Protein AF-A0A445EE09-F1 (afdb_monomer_lite)

Structure (mmCIF, N/CA/C/O backbone):
data_AF-A0A445EE09-F1
#
_entry.id   AF-A0A445EE09-F1
#
loop_
_atom_site.group_PDB
_atom_site.id
_atom_site.type_symbol
_atom_site.label_atom_id
_atom_site.label_alt_id
_atom_site.label_comp_id
_atom_site.label_asym_id
_atom_site.label_entity_id
_atom_site.label_seq_id
_atom_site.pdbx_PDB_ins_code
_atom_site.Cartn_x
_atom_site.Cartn_y
_atom_site.Cartn_z
_atom_site.occupancy
_atom_site.B_iso_or_equiv
_atom_site.auth_seq_id
_atom_site.auth_comp_id
_atom_site.auth_asym_id
_atom_site.auth_atom_id
_atom_site.pdbx_PDB_model_num
ATOM 1 N N . MET A 1 1 ? 5.698 -5.799 -38.801 1.00 58.47 1 MET A N 1
ATOM 2 C CA . MET A 1 1 ? 4.843 -6.998 -38.931 1.00 58.47 1 MET A CA 1
ATOM 3 C C . MET A 1 1 ? 4.699 -7.743 -37.602 1.00 58.47 1 MET A C 1
ATOM 5 O O . MET A 1 1 ? 3.601 -7.766 -37.077 1.00 58.47 1 MET A O 1
ATOM 9 N N . PHE A 1 2 ? 5.782 -8.229 -36.980 1.00 60.81 2 PHE A N 1
ATOM 10 C CA . PHE A 1 2 ? 5.730 -9.011 -35.724 1.00 60.81 2 PHE A CA 1
ATOM 11 C C . PHE A 1 2 ? 5.158 -8.291 -34.486 1.00 60.81 2 PHE A C 1
ATOM 13 O O . PHE A 1 2 ? 4.501 -8.910 -33.657 1.00 60.81 2 PHE A O 1
ATOM 20 N N . HIS A 1 3 ? 5.379 -6.978 -34.363 1.00 64.56 3 HIS A N 1
ATOM 21 C CA . HIS A 1 3 ? 4.953 -6.177 -33.204 1.00 64.56 3 HIS A CA 1
ATOM 22 C C . HIS A 1 3 ? 3.436 -5.955 -33.106 1.00 64.56 3 HIS A C 1
ATOM 24 O O . HIS A 1 3 ? 2.976 -5.505 -32.068 1.00 64.56 3 HIS A O 1
ATOM 30 N N . LYS A 1 4 ? 2.674 -6.225 -34.177 1.00 73.00 4 LYS A N 1
ATOM 31 C CA . L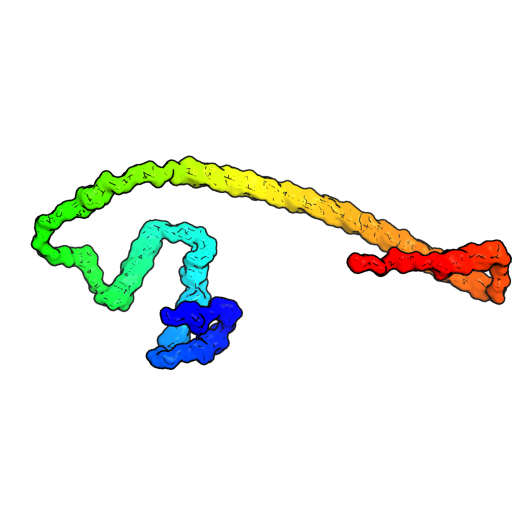YS A 1 4 ? 1.205 -6.118 -34.171 1.00 73.00 4 LYS A CA 1
ATOM 32 C C . LYS A 1 4 ? 0.524 -7.393 -33.663 1.00 73.00 4 LYS A C 1
ATOM 34 O O . LYS A 1 4 ? -0.648 -7.360 -33.324 1.00 73.00 4 LYS A O 1
ATOM 39 N N . ILE A 1 5 ? 1.250 -8.512 -33.672 1.00 73.94 5 ILE A N 1
ATOM 40 C CA . ILE A 1 5 ? 0.726 -9.855 -33.383 1.00 73.94 5 ILE A CA 1
ATOM 41 C C . ILE A 1 5 ? 1.210 -10.339 -32.010 1.00 73.94 5 ILE A C 1
ATOM 43 O O . ILE A 1 5 ? 0.493 -11.045 -31.303 1.00 73.94 5 ILE A O 1
ATOM 47 N N . TYR A 1 6 ? 2.421 -9.929 -31.627 1.00 76.81 6 TYR A N 1
ATOM 48 C CA . TYR A 1 6 ? 2.977 -10.149 -30.300 1.00 76.81 6 TYR A CA 1
ATOM 49 C C . TYR A 1 6 ? 2.404 -9.159 -29.288 1.00 76.81 6 TYR A C 1
ATOM 51 O O . TYR A 1 6 ? 2.493 -7.948 -29.496 1.00 76.81 6 TYR A O 1
ATOM 59 N N . ASP A 1 7 ? 1.925 -9.677 -28.162 1.00 76.06 7 ASP A N 1
ATOM 60 C CA . ASP A 1 7 ? 1.472 -8.876 -27.032 1.00 76.06 7 ASP A CA 1
ATOM 61 C C . ASP A 1 7 ? 2.277 -9.233 -25.778 1.00 76.06 7 ASP A C 1
ATOM 63 O O . ASP A 1 7 ? 2.377 -10.398 -25.394 1.00 76.06 7 ASP A O 1
ATOM 67 N N . LYS A 1 8 ? 2.873 -8.223 -25.143 1.00 72.69 8 LYS A N 1
ATOM 68 C CA . LYS A 1 8 ? 3.752 -8.395 -23.976 1.00 72.69 8 LYS A CA 1
ATOM 69 C C . LYS A 1 8 ? 2.994 -8.859 -22.728 1.00 72.69 8 LYS A C 1
ATOM 71 O O . LYS A 1 8 ? 3.623 -9.380 -21.817 1.00 72.69 8 LYS A O 1
ATOM 76 N N . GLU A 1 9 ? 1.684 -8.624 -22.675 1.00 73.69 9 GLU A N 1
ATOM 77 C CA . GLU A 1 9 ? 0.844 -8.929 -21.509 1.00 73.69 9 GLU A CA 1
ATOM 78 C C . GLU A 1 9 ? 0.266 -10.349 -21.582 1.00 73.69 9 GLU A C 1
ATOM 80 O O . GLU A 1 9 ? -0.292 -10.859 -20.611 1.00 73.69 9 GLU A O 1
ATOM 85 N N . LEU A 1 10 ? 0.437 -11.025 -22.725 1.00 76.62 10 LEU A N 1
ATOM 86 C CA . LEU A 1 10 ? 0.046 -12.416 -22.899 1.00 76.62 10 LEU A CA 1
ATOM 87 C C . LEU A 1 10 ? 1.178 -13.391 -22.565 1.00 76.62 10 LEU A C 1
ATOM 89 O O . LEU A 1 10 ? 2.357 -13.162 -22.833 1.00 76.62 10 LEU A O 1
ATOM 93 N N . THR A 1 11 ? 0.782 -14.542 -22.020 1.00 80.38 11 THR A N 1
ATOM 94 C CA . THR A 1 11 ? 1.696 -15.635 -21.686 1.00 80.38 11 THR A CA 1
ATOM 95 C C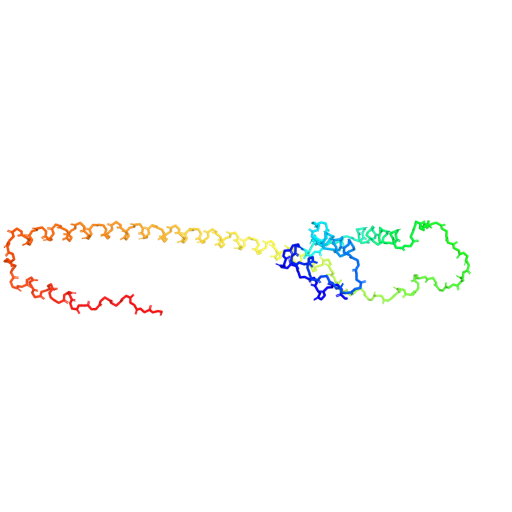 . THR A 1 11 ? 2.366 -16.213 -22.935 1.00 80.38 11 THR A C 1
ATOM 97 O O . THR A 1 11 ? 1.820 -16.158 -24.043 1.00 80.38 11 THR A O 1
ATOM 100 N N . PHE A 1 12 ? 3.552 -16.803 -22.748 1.00 79.69 12 PHE A N 1
ATOM 101 C CA . PHE A 1 12 ? 4.364 -17.412 -23.808 1.00 79.69 12 PHE A CA 1
ATOM 102 C C . PHE A 1 12 ? 3.541 -18.315 -24.741 1.00 79.69 12 PHE A C 1
ATOM 104 O O . PHE A 1 12 ? 3.576 -18.156 -25.960 1.00 79.69 12 PHE A O 1
ATOM 111 N N . GLU A 1 13 ? 2.726 -19.202 -24.168 1.00 80.12 13 GLU A N 1
ATOM 112 C CA . GLU A 1 13 ? 1.882 -20.137 -24.917 1.00 80.12 13 GLU A CA 1
ATOM 113 C C . GLU A 1 13 ? 0.783 -19.450 -25.728 1.00 80.12 13 GLU A C 1
ATOM 115 O O . GLU A 1 13 ? 0.514 -19.833 -26.869 1.00 80.12 13 GLU A O 1
ATOM 120 N N . LYS A 1 14 ? 0.144 -18.414 -25.168 1.00 82.62 14 LYS A N 1
ATOM 121 C CA . LYS A 1 14 ? -0.897 -17.668 -25.882 1.00 82.62 14 LYS A CA 1
ATOM 122 C C . LYS A 1 14 ? -0.304 -16.890 -27.057 1.00 82.62 14 LYS A C 1
ATOM 124 O O . LYS A 1 14 ? -0.916 -16.848 -28.122 1.00 82.62 14 LYS A O 1
ATOM 129 N N . ASN A 1 15 ? 0.899 -16.338 -26.902 1.00 84.00 15 ASN A N 1
ATOM 130 C CA . ASN A 1 15 ? 1.629 -15.707 -28.002 1.00 84.00 15 ASN A CA 1
ATOM 131 C C . ASN A 1 15 ? 2.080 -16.726 -29.056 1.00 84.00 15 ASN A C 1
ATOM 133 O O . ASN A 1 15 ? 1.998 -16.450 -30.253 1.00 84.00 15 ASN A O 1
ATOM 137 N N . LEU A 1 16 ? 2.482 -17.931 -28.644 1.00 83.12 16 LEU A N 1
ATOM 138 C CA . LEU A 1 16 ? 2.890 -18.990 -29.567 1.00 83.12 16 LEU A CA 1
ATOM 139 C C . LEU A 1 16 ? 1.739 -19.417 -30.495 1.00 83.12 16 LEU A C 1
ATOM 141 O O . LEU A 1 16 ? 1.966 -19.636 -31.682 1.00 83.12 16 LEU A O 1
ATOM 145 N N . LYS A 1 17 ? 0.498 -19.446 -29.984 1.00 83.62 17 LYS A N 1
ATOM 146 C CA . LYS A 1 17 ? -0.718 -19.754 -30.762 1.00 83.62 17 LYS A CA 1
ATOM 147 C C . LYS A 1 17 ? -1.094 -18.673 -31.780 1.00 83.62 17 LYS A C 1
ATOM 149 O O . LYS A 1 17 ? -1.705 -18.986 -32.794 1.00 83.62 17 LYS A O 1
ATOM 154 N N . ARG A 1 18 ? -0.697 -17.415 -31.562 1.00 82.31 18 ARG A N 1
ATOM 155 C CA . ARG A 1 18 ? -0.952 -16.278 -32.474 1.00 82.31 18 ARG A CA 1
ATOM 156 C C . ARG A 1 18 ? 0.039 -16.209 -33.639 1.00 82.31 18 ARG A C 1
ATOM 158 O O . ARG A 1 18 ? 0.305 -15.143 -34.178 1.00 82.31 18 ARG A O 1
ATOM 165 N N . LYS A 1 19 ? 0.628 -17.339 -34.012 1.00 84.06 19 LYS A N 1
ATOM 166 C CA . LYS A 1 19 ? 1.645 -17.423 -35.053 1.00 84.06 19 LYS A CA 1
ATOM 167 C C . LYS A 1 19 ? 1.103 -16.882 -36.393 1.00 84.06 19 LYS A C 1
ATOM 169 O O . LYS A 1 19 ? 0.107 -17.407 -36.886 1.00 84.06 19 LYS A O 1
ATOM 174 N N . PRO A 1 20 ? 1.754 -15.885 -37.020 1.00 82.06 20 PRO A N 1
ATOM 175 C CA . PRO A 1 20 ? 1.365 -15.424 -38.352 1.00 82.06 20 PRO A CA 1
ATOM 176 C C . PRO A 1 20 ? 1.563 -16.502 -39.424 1.00 82.06 20 PRO A C 1
ATOM 178 O O . PRO A 1 20 ? 2.545 -17.252 -39.400 1.00 82.06 20 PRO A O 1
ATOM 181 N N . ALA A 1 21 ? 0.658 -16.527 -40.405 1.00 77.12 21 ALA A N 1
ATOM 182 C CA . ALA A 1 21 ? 0.793 -17.353 -41.600 1.00 77.12 21 ALA A CA 1
ATOM 183 C C . ALA A 1 21 ? 2.056 -16.952 -42.388 1.00 77.12 21 ALA A C 1
ATOM 185 O O . ALA A 1 21 ? 2.324 -15.767 -42.578 1.00 77.12 21 ALA A O 1
ATOM 186 N N . GLY A 1 22 ? 2.849 -17.941 -42.812 1.00 78.19 22 GLY A N 1
ATOM 187 C CA . GLY A 1 22 ? 4.095 -17.733 -43.566 1.00 78.19 22 GLY A CA 1
ATOM 188 C C . GLY A 1 22 ? 5.381 -17.700 -42.733 1.00 78.19 22 GLY A C 1
ATOM 189 O O . GLY A 1 22 ? 6.464 -17.585 -43.296 1.00 78.19 22 GLY A O 1
ATOM 190 N N . ILE A 1 23 ? 5.295 -17.831 -41.406 1.00 78.62 23 ILE A N 1
ATOM 191 C CA . ILE A 1 23 ? 6.476 -17.916 -40.531 1.00 78.62 23 ILE A CA 1
ATOM 192 C C . ILE A 1 23 ? 6.626 -19.348 -40.044 1.00 78.62 23 ILE A C 1
ATOM 194 O O . ILE A 1 23 ? 5.639 -20.033 -39.793 1.00 78.62 23 ILE A O 1
ATOM 198 N N . ASP A 1 24 ? 7.853 -19.832 -39.913 1.00 82.75 24 ASP A N 1
ATOM 199 C CA . ASP A 1 24 ? 8.100 -21.144 -39.325 1.00 82.75 24 ASP A CA 1
ATOM 200 C C . ASP A 1 24 ? 7.867 -21.130 -37.796 1.00 82.75 24 ASP A C 1
ATOM 202 O O . ASP A 1 24 ? 8.056 -20.116 -37.120 1.00 82.75 24 ASP A O 1
ATOM 206 N N . ALA A 1 25 ? 7.424 -22.260 -37.237 1.00 80.94 25 ALA A N 1
ATOM 207 C CA . ALA A 1 25 ? 7.110 -22.368 -35.813 1.00 80.94 25 ALA A CA 1
ATOM 208 C C . ALA A 1 25 ? 8.348 -22.143 -34.928 1.00 80.94 25 ALA A C 1
ATOM 210 O O . ALA A 1 25 ? 8.248 -21.462 -33.905 1.00 80.94 25 ALA A O 1
ATOM 211 N N . ASN A 1 26 ? 9.522 -22.628 -35.346 1.00 82.75 26 ASN A N 1
ATOM 212 C CA . ASN A 1 26 ? 10.757 -22.448 -34.583 1.00 82.75 26 ASN A CA 1
ATOM 213 C C . ASN A 1 26 ? 11.241 -20.994 -34.632 1.00 82.75 26 ASN A C 1
ATOM 215 O O . ASN A 1 26 ? 11.721 -20.467 -33.629 1.00 82.75 26 ASN A O 1
ATOM 219 N N . HIS A 1 27 ? 11.060 -20.313 -35.767 1.00 81.06 27 HIS A N 1
ATOM 220 C CA . HIS A 1 27 ? 11.355 -18.882 -35.890 1.00 81.06 27 HIS A CA 1
ATOM 221 C C . HIS A 1 27 ? 10.449 -18.016 -35.007 1.00 81.06 27 HIS A C 1
ATOM 223 O O . HIS A 1 27 ? 10.933 -17.090 -34.353 1.00 81.06 27 HIS A O 1
ATOM 229 N N . TRP A 1 28 ? 9.153 -18.332 -34.937 1.00 85.69 28 TRP A N 1
ATOM 230 C CA . TRP A 1 28 ? 8.217 -17.630 -34.056 1.00 85.69 28 TRP A CA 1
ATOM 231 C C . TRP A 1 28 ? 8.534 -17.866 -32.575 1.00 85.69 28 TRP A C 1
ATOM 233 O O . TRP A 1 28 ? 8.577 -16.916 -31.793 1.00 85.69 28 TRP A O 1
ATOM 243 N N . LYS A 1 29 ? 8.863 -19.111 -32.210 1.00 85.62 29 LYS A N 1
ATOM 244 C CA . LYS A 1 29 ? 9.296 -19.475 -30.857 1.00 85.62 29 LYS A CA 1
ATOM 245 C C . LYS A 1 29 ? 10.550 -18.700 -30.436 1.00 85.62 29 LYS A C 1
ATOM 247 O O . LYS A 1 29 ? 10.530 -18.045 -29.399 1.00 85.62 29 LYS A O 1
ATOM 252 N N . ARG A 1 30 ? 11.589 -18.667 -31.284 1.00 83.19 30 ARG A N 1
ATOM 253 C CA . ARG A 1 30 ? 12.822 -17.888 -31.045 1.00 83.19 30 ARG A CA 1
ATOM 254 C C . ARG A 1 30 ? 12.557 -16.391 -30.894 1.00 83.19 30 ARG A C 1
ATOM 256 O O . ARG A 1 30 ? 13.207 -15.740 -30.081 1.00 83.19 30 ARG A O 1
ATOM 263 N N . PHE A 1 31 ? 11.619 -15.838 -31.664 1.00 82.44 31 PHE A N 1
ATOM 264 C CA . PHE A 1 31 ? 11.240 -14.429 -31.555 1.00 82.44 31 PHE A CA 1
ATOM 265 C C . PHE A 1 31 ? 10.583 -14.115 -30.204 1.00 82.44 31 PHE A C 1
ATOM 267 O O . PHE A 1 31 ? 10.933 -13.114 -29.577 1.00 82.44 31 PHE A O 1
ATOM 274 N N . ILE A 1 32 ? 9.660 -14.966 -29.748 1.00 82.62 32 ILE A N 1
ATOM 275 C CA . ILE A 1 32 ? 9.006 -14.813 -28.445 1.00 82.62 32 ILE A CA 1
ATOM 276 C C . ILE A 1 32 ? 10.035 -14.989 -27.318 1.00 82.62 32 ILE A C 1
ATOM 278 O O . ILE A 1 32 ? 10.124 -14.130 -26.448 1.00 82.62 32 ILE A O 1
ATOM 282 N N . GLU A 1 33 ? 10.868 -16.033 -27.365 1.00 83.50 33 GLU A N 1
ATOM 283 C CA . GLU A 1 33 ? 11.944 -16.255 -26.387 1.00 83.50 33 GLU A CA 1
ATOM 284 C C . GLU A 1 33 ? 12.893 -15.054 -26.306 1.00 83.50 33 GLU A C 1
ATOM 286 O O . GLU A 1 33 ? 13.180 -14.572 -25.217 1.00 83.50 33 GLU A O 1
ATOM 291 N N . TYR A 1 34 ? 13.325 -14.508 -27.447 1.00 78.38 34 TYR A N 1
ATOM 292 C CA . TYR A 1 34 ? 14.169 -13.311 -27.500 1.00 78.38 34 TYR A CA 1
ATOM 293 C C . TYR A 1 34 ? 13.510 -12.083 -26.851 1.00 78.38 34 TYR A C 1
ATOM 295 O O . TYR A 1 34 ? 14.191 -11.278 -26.228 1.00 78.38 34 TYR A O 1
ATOM 303 N N . ARG A 1 35 ? 12.185 -11.930 -26.963 1.00 72.62 35 ARG A N 1
ATOM 304 C CA . ARG A 1 35 ? 11.441 -10.819 -26.345 1.00 72.62 35 ARG A CA 1
ATOM 305 C C . ARG A 1 35 ? 11.201 -10.994 -24.847 1.00 72.62 35 ARG A C 1
ATOM 307 O O . ARG A 1 35 ? 11.013 -9.987 -24.167 1.00 72.62 35 ARG A O 1
ATOM 314 N N . LEU A 1 36 ? 11.186 -12.234 -24.361 1.00 73.38 36 LEU A N 1
ATOM 315 C CA . LEU A 1 36 ? 11.048 -12.550 -22.940 1.00 73.38 36 LEU A CA 1
ATOM 316 C C . LEU A 1 36 ? 12.386 -12.560 -22.185 1.00 73.38 36 LEU A C 1
ATOM 318 O O . LEU A 1 36 ? 12.357 -12.492 -20.962 1.00 73.38 36 LEU A O 1
ATOM 322 N N . LYS A 1 37 ? 13.538 -12.615 -22.869 1.00 70.81 37 LYS A N 1
ATOM 323 C CA . LYS A 1 37 ? 14.851 -12.520 -22.211 1.00 70.81 37 LYS A CA 1
ATOM 324 C C . LYS A 1 37 ? 15.047 -11.160 -21.526 1.00 70.81 37 LYS A C 1
ATOM 326 O O . LYS A 1 37 ? 14.754 -10.106 -22.096 1.00 70.81 37 LYS A O 1
ATOM 331 N N . GLU A 1 38 ? 15.576 -11.204 -20.305 1.00 52.47 38 GLU A N 1
ATOM 332 C CA . GLU A 1 38 ? 15.791 -10.038 -19.434 1.00 52.47 38 GLU A CA 1
ATOM 333 C C . GLU A 1 38 ? 16.737 -8.992 -20.056 1.00 52.47 38 GLU A C 1
ATOM 335 O O . GLU A 1 38 ? 16.483 -7.793 -19.943 1.00 52.47 38 GLU A O 1
ATOM 340 N N . ASP A 1 39 ? 17.739 -9.429 -20.829 1.00 49.41 39 ASP A N 1
ATOM 341 C CA . ASP A 1 39 ? 18.711 -8.579 -21.546 1.00 49.41 39 ASP A CA 1
ATOM 342 C C . ASP A 1 39 ? 18.073 -7.599 -22.554 1.00 49.41 39 ASP A C 1
ATOM 344 O O . ASP A 1 39 ? 18.616 -6.540 -22.875 1.00 49.41 39 ASP A O 1
ATOM 348 N N . THR A 1 40 ? 16.891 -7.945 -23.058 1.00 51.16 40 THR A N 1
ATOM 349 C CA . THR A 1 40 ? 16.136 -7.168 -24.041 1.00 51.16 40 THR A CA 1
ATOM 350 C C . THR A 1 40 ? 15.034 -6.351 -23.351 1.00 51.16 40 THR A C 1
ATOM 352 O O . THR A 1 40 ? 14.634 -5.299 -23.861 1.00 51.16 40 THR A O 1
ATOM 355 N N . GLN A 1 41 ? 14.569 -6.780 -22.169 1.00 50.69 41 GLN A N 1
ATOM 356 C CA . GLN A 1 41 ? 13.674 -5.995 -21.309 1.00 50.69 41 GLN A CA 1
ATOM 357 C C . GLN A 1 41 ? 14.396 -4.821 -20.629 1.00 50.69 41 GLN A C 1
ATOM 359 O O . GLN A 1 41 ? 13.782 -3.767 -20.444 1.00 50.69 41 GLN A O 1
ATOM 364 N N . GLU A 1 42 ? 15.704 -4.936 -20.372 1.00 47.69 42 GLU A N 1
ATOM 365 C CA . GLU A 1 42 ? 16.550 -3.844 -19.861 1.00 47.69 42 GLU A CA 1
ATOM 366 C C . GLU A 1 42 ? 16.578 -2.613 -20.790 1.00 47.69 42 GLU A C 1
ATOM 368 O O . GLU A 1 42 ? 16.719 -1.481 -20.327 1.00 47.69 42 GLU A O 1
ATOM 373 N N . GLN A 1 43 ? 16.330 -2.792 -22.096 1.00 51.31 43 GLN A N 1
ATOM 374 C CA . GLN A 1 43 ? 16.209 -1.678 -23.050 1.00 51.31 43 GLN A CA 1
ATOM 375 C C . GLN A 1 43 ? 14.933 -0.841 -22.860 1.00 51.31 43 GLN A C 1
ATOM 377 O O . GLN A 1 43 ? 14.809 0.228 -23.456 1.00 51.31 43 GLN A O 1
ATOM 382 N N . ARG A 1 44 ? 13.957 -1.314 -22.072 1.00 50.06 44 ARG A N 1
ATOM 383 C CA . ARG A 1 44 ? 12.658 -0.644 -21.881 1.00 50.06 44 ARG A CA 1
ATOM 384 C C . ARG A 1 44 ? 12.480 0.005 -20.511 1.00 50.06 44 ARG A C 1
ATOM 386 O O . ARG A 1 44 ? 11.549 0.789 -20.369 1.00 50.06 44 ARG A O 1
ATOM 393 N N . GLN A 1 45 ? 13.361 -0.256 -19.543 1.00 43.75 45 GLN A N 1
ATOM 394 C CA . GLN A 1 45 ? 13.310 0.374 -18.213 1.00 43.75 45 GLN A CA 1
ATOM 395 C C . GLN A 1 45 ? 14.214 1.614 -18.074 1.00 43.75 45 GLN A C 1
ATOM 397 O O . GLN A 1 45 ? 14.527 2.043 -16.970 1.00 43.75 45 GLN A O 1
ATOM 402 N N . GLY A 1 46 ? 14.611 2.238 -19.189 1.00 48.91 46 GLY A N 1
ATOM 403 C CA . GLY A 1 46 ? 15.249 3.558 -19.153 1.00 48.91 46 GLY A CA 1
ATOM 404 C C . GLY A 1 46 ? 16.708 3.569 -18.690 1.00 48.91 46 GLY A C 1
ATOM 405 O O . GLY A 1 46 ? 17.203 4.624 -18.301 1.00 48.91 46 GLY A O 1
ATOM 406 N N . ARG A 1 47 ? 17.434 2.443 -18.764 1.00 60.22 47 ARG A N 1
ATOM 407 C CA . ARG A 1 47 ? 18.896 2.468 -18.612 1.00 60.22 47 ARG A CA 1
ATOM 408 C C . ARG A 1 47 ? 19.493 3.224 -19.809 1.00 60.22 47 ARG A C 1
ATOM 410 O O . ARG A 1 47 ? 19.262 2.804 -20.946 1.00 60.22 47 ARG A O 1
ATOM 417 N N . PRO A 1 48 ? 20.251 4.320 -19.609 1.00 51.28 48 PRO A N 1
ATOM 418 C CA . PRO A 1 48 ? 20.919 4.998 -20.709 1.00 51.28 48 PRO A CA 1
ATOM 419 C C . PRO A 1 48 ? 21.936 4.034 -21.317 1.00 51.28 48 PRO A C 1
ATOM 421 O O . PRO A 1 48 ? 22.938 3.703 -20.684 1.00 51.28 48 PRO A O 1
ATOM 424 N N . ILE A 1 49 ? 21.660 3.546 -22.525 1.00 57.06 49 ILE A N 1
ATOM 425 C CA . ILE A 1 49 ? 22.588 2.675 -23.243 1.00 57.06 49 ILE A CA 1
ATOM 426 C C . ILE A 1 49 ? 23.774 3.547 -23.653 1.00 57.06 49 ILE A C 1
ATOM 428 O O . ILE A 1 49 ? 23.631 4.500 -24.424 1.00 57.06 49 ILE A O 1
ATOM 432 N N . GLY A 1 50 ? 24.951 3.249 -23.106 1.00 58.53 50 GLY A N 1
ATOM 433 C CA . GLY A 1 50 ? 26.160 4.006 -23.408 1.00 58.53 50 GLY A CA 1
ATOM 434 C C . GLY A 1 50 ? 26.537 3.865 -24.886 1.00 58.53 50 GLY A C 1
ATOM 435 O O . GLY A 1 50 ? 26.294 2.829 -25.505 1.00 58.53 50 GLY A O 1
ATOM 436 N N . ARG A 1 51 ? 27.193 4.877 -25.472 1.00 58.72 51 ARG A N 1
ATOM 437 C CA . ARG A 1 51 ? 27.621 4.838 -26.890 1.00 58.72 51 ARG A CA 1
ATOM 438 C C . ARG A 1 51 ? 28.413 3.568 -27.251 1.00 58.72 51 ARG A C 1
ATOM 440 O O . ARG A 1 51 ? 28.262 3.054 -28.357 1.00 58.72 51 ARG A O 1
ATOM 447 N N . GLY A 1 52 ? 29.203 3.037 -26.314 1.00 66.12 52 GLY A N 1
ATOM 448 C CA . GLY A 1 52 ? 29.951 1.786 -26.486 1.00 66.12 52 GLY A CA 1
ATOM 449 C C . GLY A 1 52 ? 29.070 0.533 -26.571 1.00 66.12 52 GLY A C 1
ATOM 450 O O . GLY A 1 52 ? 29.347 -0.355 -27.373 1.00 66.12 52 GLY A O 1
ATOM 451 N N . GLU A 1 53 ? 27.968 0.479 -25.822 1.00 64.06 53 GLU A N 1
ATOM 452 C CA . GLU A 1 53 ? 27.010 -0.633 -25.870 1.00 64.06 53 GLU A CA 1
ATOM 453 C C . GLU A 1 53 ? 26.192 -0.602 -27.166 1.00 64.06 53 GLU A C 1
ATOM 455 O O . GLU A 1 53 ? 25.989 -1.642 -27.791 1.00 64.06 53 GLU A O 1
ATOM 460 N N . ILE A 1 54 ? 25.801 0.591 -27.634 1.00 62.75 54 ILE A N 1
ATOM 461 C CA . ILE A 1 54 ? 25.156 0.770 -28.947 1.00 62.75 54 ILE A CA 1
ATOM 462 C C . ILE A 1 54 ? 26.082 0.269 -30.061 1.00 62.75 54 ILE A C 1
ATOM 464 O O . ILE A 1 5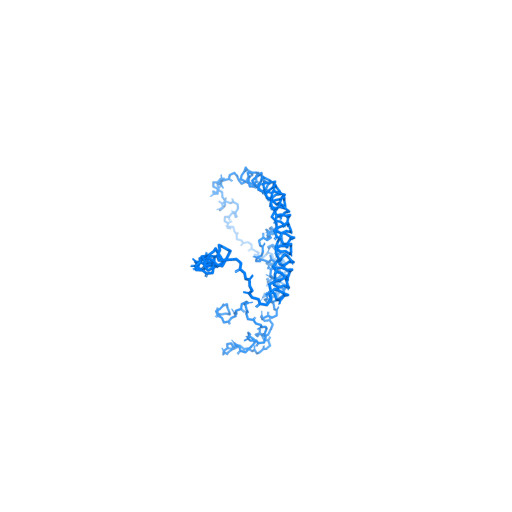4 ? 25.651 -0.468 -30.953 1.00 62.75 54 ILE A O 1
ATOM 468 N N . TRP A 1 55 ? 27.365 0.631 -29.995 1.00 66.62 55 TRP A N 1
ATOM 469 C CA . TRP A 1 55 ? 28.366 0.177 -30.955 1.00 66.62 55 TRP A CA 1
ATOM 470 C C . TRP A 1 55 ? 28.542 -1.346 -30.910 1.00 66.62 55 TRP A C 1
ATOM 472 O O . TRP A 1 55 ? 28.463 -1.999 -31.950 1.00 66.62 55 TRP A O 1
ATOM 482 N N . ALA A 1 56 ? 28.668 -1.936 -29.719 1.00 67.50 56 ALA A N 1
ATOM 483 C CA . ALA A 1 56 ? 28.797 -3.380 -29.546 1.00 67.50 56 ALA A CA 1
ATOM 484 C C . ALA A 1 56 ? 27.562 -4.147 -30.048 1.00 67.50 56 ALA A C 1
ATOM 486 O O . ALA A 1 56 ? 27.703 -5.166 -30.723 1.00 67.50 56 ALA A O 1
ATOM 487 N N . MET A 1 57 ? 26.350 -3.650 -29.781 1.00 69.44 57 MET A N 1
ATOM 488 C CA . MET A 1 57 ? 25.114 -4.243 -30.298 1.00 69.44 57 MET A CA 1
ATOM 489 C C . MET A 1 57 ? 25.020 -4.140 -31.821 1.00 69.44 57 MET A C 1
ATOM 491 O O . MET A 1 57 ? 24.609 -5.098 -32.475 1.00 69.44 57 MET A O 1
ATOM 495 N N . SER A 1 58 ? 25.438 -3.011 -32.398 1.00 64.19 58 SER A N 1
ATOM 496 C CA . SER A 1 58 ? 25.480 -2.812 -33.848 1.00 64.19 58 SER A CA 1
ATOM 497 C C . SER A 1 58 ? 26.476 -3.762 -34.519 1.00 64.19 58 SER A C 1
ATOM 499 O O . SER A 1 58 ? 26.131 -4.412 -35.505 1.00 64.19 58 SER A O 1
ATOM 501 N N . GLN A 1 59 ? 27.668 -3.935 -33.940 1.00 57.12 59 GLN A N 1
ATOM 502 C CA . GLN A 1 59 ? 28.666 -4.899 -34.413 1.00 57.12 59 GLN A CA 1
ATOM 503 C C . GLN A 1 59 ? 28.161 -6.340 -34.301 1.00 57.12 59 GLN A C 1
ATOM 505 O O . GLN A 1 59 ? 28.258 -7.108 -35.255 1.00 57.12 59 GLN A O 1
ATOM 510 N N . ARG A 1 60 ? 27.539 -6.697 -33.171 1.00 62.38 60 ARG A N 1
ATOM 511 C CA . ARG A 1 60 ? 26.971 -8.034 -32.947 1.00 62.38 60 ARG A CA 1
ATOM 512 C C . ARG A 1 60 ? 25.846 -8.334 -33.943 1.00 62.38 60 ARG A C 1
ATOM 514 O O . ARG A 1 60 ? 25.803 -9.420 -34.511 1.00 62.38 60 ARG A O 1
ATOM 521 N N . LYS A 1 61 ? 24.976 -7.356 -34.219 1.00 67.12 61 LYS A N 1
ATOM 522 C CA . LYS A 1 61 ? 23.889 -7.469 -35.204 1.00 67.12 61 LYS A CA 1
ATOM 523 C C . LYS A 1 61 ? 24.415 -7.545 -36.639 1.00 67.12 61 LYS A C 1
ATOM 525 O O . LYS A 1 61 ? 23.917 -8.357 -37.410 1.00 67.12 61 LYS A O 1
ATOM 530 N N . ARG A 1 62 ? 25.442 -6.756 -36.981 1.00 56.09 62 ARG A N 1
ATOM 531 C CA . ARG A 1 62 ? 26.129 -6.788 -38.283 1.00 56.09 62 ARG A CA 1
ATOM 532 C C . ARG A 1 62 ? 26.802 -8.141 -38.531 1.00 56.09 62 ARG A C 1
ATOM 534 O O . ARG A 1 62 ? 26.618 -8.704 -39.601 1.00 56.09 62 ARG A O 1
ATOM 541 N N . MET A 1 63 ? 27.479 -8.695 -37.524 1.00 55.31 63 MET A N 1
ATOM 542 C CA . MET A 1 63 ? 28.130 -10.010 -37.589 1.00 55.31 63 MET A CA 1
ATOM 543 C C . MET A 1 63 ? 27.134 -11.150 -37.852 1.00 55.31 63 MET A C 1
ATOM 545 O O . MET A 1 63 ? 27.460 -12.095 -38.563 1.00 55.31 63 MET A O 1
ATOM 549 N N . ILE A 1 64 ? 25.921 -11.055 -37.296 1.00 58.19 64 ILE A N 1
ATOM 550 C CA . ILE A 1 64 ? 24.859 -12.054 -37.490 1.00 58.19 64 ILE A CA 1
ATOM 551 C C . ILE A 1 64 ? 24.189 -11.908 -38.868 1.00 58.19 64 ILE A C 1
ATOM 553 O O . ILE A 1 64 ? 23.798 -12.913 -39.451 1.00 58.19 64 ILE A O 1
ATOM 557 N N . LEU A 1 65 ? 24.047 -10.681 -39.392 1.00 50.53 65 LEU A N 1
ATOM 558 C CA . LEU A 1 65 ? 23.320 -10.423 -40.644 1.00 50.53 65 LEU A CA 1
ATOM 559 C C . LEU A 1 65 ? 24.176 -10.542 -41.915 1.00 50.53 65 LEU A C 1
ATOM 561 O O . LEU A 1 65 ? 23.669 -10.987 -42.937 1.00 50.53 65 LEU A O 1
ATOM 565 N N . LEU A 1 66 ? 25.433 -10.092 -41.871 1.00 54.91 66 LEU A N 1
ATOM 566 C CA . LEU A 1 66 ? 26.318 -9.978 -43.044 1.00 54.91 66 LEU A CA 1
ATOM 567 C C . LEU A 1 66 ? 27.503 -10.957 -42.996 1.00 54.91 66 LEU A C 1
ATOM 569 O O . LEU A 1 66 ? 28.361 -10.940 -43.873 1.00 54.91 66 LEU A O 1
ATOM 573 N N . GLY A 1 67 ? 27.556 -11.828 -41.984 1.00 52.66 67 GLY A N 1
ATOM 574 C CA . GLY A 1 67 ? 28.742 -12.631 -41.704 1.00 52.66 67 GLY A CA 1
ATOM 575 C C . GLY A 1 67 ? 29.895 -11.779 -41.164 1.00 52.66 67 GLY A C 1
ATOM 576 O O . GLY A 1 67 ? 29.790 -10.564 -40.983 1.00 52.66 67 GLY A O 1
ATOM 577 N N . LYS A 1 68 ? 31.009 -12.434 -40.830 1.00 53.31 68 LYS A N 1
ATOM 578 C CA . LYS A 1 68 ? 32.173 -11.817 -40.180 1.00 53.31 68 LYS A CA 1
ATOM 579 C C . LYS A 1 68 ? 32.957 -10.958 -41.180 1.00 53.31 68 LYS A C 1
ATOM 581 O O . LYS A 1 68 ? 33.983 -11.378 -41.701 1.00 53.31 68 LYS A O 1
ATOM 586 N N . GLU A 1 69 ? 32.470 -9.756 -41.466 1.00 53.41 69 GLU A N 1
ATOM 587 C CA . GLU A 1 69 ? 33.233 -8.775 -42.235 1.00 53.41 69 GLU A CA 1
ATOM 588 C C . GLU A 1 69 ? 34.379 -8.214 -41.382 1.00 53.41 69 GLU A C 1
ATOM 590 O O . GLU A 1 69 ? 34.173 -7.683 -40.289 1.00 53.41 69 GLU A O 1
ATOM 595 N N . HIS A 1 70 ? 35.609 -8.359 -41.876 1.00 48.16 70 HIS A N 1
ATOM 596 C CA . HIS A 1 70 ? 36.809 -7.846 -41.224 1.00 48.16 70 HIS A CA 1
ATOM 597 C C . HIS A 1 70 ? 36.829 -6.306 -41.283 1.00 48.16 70 HIS A C 1
ATOM 599 O O . HIS A 1 70 ? 36.927 -5.755 -42.382 1.00 48.16 70 HIS A O 1
ATOM 605 N N . PRO A 1 71 ? 36.835 -5.591 -40.140 1.00 52.94 71 PRO A N 1
ATOM 606 C CA . PRO A 1 71 ? 36.799 -4.123 -40.096 1.00 52.94 71 PRO A CA 1
ATOM 607 C C . PRO A 1 71 ? 38.079 -3.433 -40.616 1.00 52.94 71 PRO A C 1
ATOM 609 O O . PRO A 1 71 ? 38.209 -2.221 -40.491 1.00 52.94 71 PRO A O 1
ATOM 612 N N . GLY A 1 72 ? 39.023 -4.181 -41.199 1.00 54.47 72 GLY A N 1
ATOM 613 C CA . GLY A 1 72 ? 40.321 -3.686 -41.670 1.00 54.47 72 GLY A CA 1
ATOM 614 C C . GLY A 1 72 ? 40.512 -3.654 -43.188 1.00 54.47 72 GLY A C 1
ATOM 615 O O . GLY A 1 72 ? 41.577 -3.256 -43.644 1.00 54.47 72 GLY A O 1
ATOM 616 N N . ARG A 1 73 ? 39.527 -4.062 -44.000 1.00 55.84 73 ARG A N 1
ATOM 617 C CA . ARG A 1 73 ? 39.671 -4.047 -45.466 1.00 55.84 73 ARG A CA 1
ATOM 618 C C . ARG A 1 73 ? 38.933 -2.860 -46.076 1.00 55.84 73 ARG A C 1
ATOM 620 O O . ARG A 1 73 ? 37.856 -3.003 -46.650 1.00 55.84 73 ARG A O 1
ATOM 627 N N . VAL A 1 74 ? 39.541 -1.681 -45.962 1.00 46.56 74 VAL A N 1
ATOM 628 C CA . VAL A 1 74 ? 39.144 -0.496 -46.732 1.00 46.56 74 VAL A CA 1
ATOM 629 C C . VAL A 1 74 ? 39.491 -0.760 -48.199 1.00 46.56 74 VAL A C 1
ATOM 631 O O . VAL A 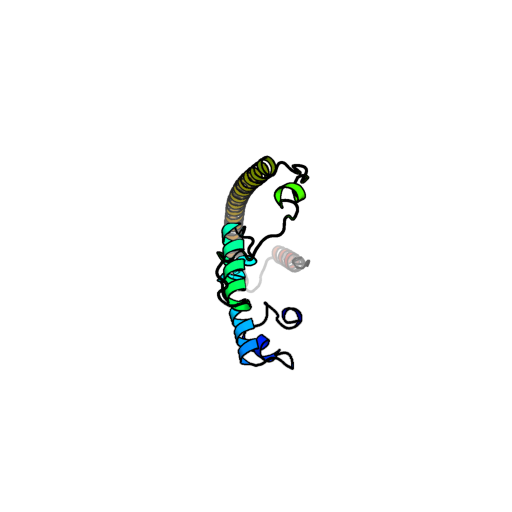1 74 ? 40.661 -0.815 -48.570 1.00 46.56 74 VAL A O 1
ATOM 634 N N . ARG A 1 75 ? 38.479 -0.972 -49.049 1.00 55.28 75 ARG A N 1
ATOM 635 C CA . ARG A 1 75 ? 38.679 -0.958 -50.502 1.00 55.28 75 ARG A CA 1
ATOM 636 C C . ARG A 1 75 ? 38.791 0.500 -50.954 1.00 55.28 75 ARG A C 1
ATOM 638 O O . ARG A 1 75 ? 37.802 1.216 -50.923 1.00 55.28 75 ARG A O 1
ATOM 645 N N . GLY A 1 76 ? 40.014 0.889 -51.312 1.00 47.88 76 GLY A N 1
ATOM 646 C CA . GLY A 1 76 ? 40.377 1.753 -52.442 1.00 47.88 76 GLY A CA 1
ATOM 647 C C . GLY A 1 76 ? 39.648 3.084 -52.665 1.00 47.88 76 GLY A C 1
ATOM 648 O O . GLY A 1 76 ? 38.507 3.106 -53.104 1.00 47.88 76 GLY A O 1
ATOM 649 N N . LEU A 1 77 ? 40.423 4.163 -52.500 1.00 51.16 77 LEU A N 1
ATOM 650 C CA . LEU A 1 77 ? 40.503 5.349 -53.369 1.00 51.16 77 LEU A CA 1
ATOM 651 C C . LEU A 1 77 ? 39.184 5.917 -53.933 1.00 51.16 77 LEU A C 1
ATOM 653 O O . LEU A 1 77 ? 38.788 5.654 -55.064 1.00 51.16 77 LEU A O 1
ATOM 657 N N . GLY A 1 78 ? 38.596 6.841 -53.181 1.00 47.16 78 GLY A N 1
ATOM 658 C CA . GLY A 1 78 ? 37.789 7.923 -53.734 1.00 47.16 78 GLY A CA 1
ATOM 659 C C . GLY A 1 78 ? 38.122 9.197 -52.970 1.00 47.16 78 GLY A C 1
ATOM 660 O O . GLY A 1 78 ? 37.961 9.230 -51.751 1.00 47.16 78 GLY A O 1
ATOM 661 N N . PHE A 1 79 ? 38.606 10.234 -53.656 1.00 46.72 79 PHE A N 1
ATOM 662 C CA . PHE A 1 79 ? 38.736 11.588 -53.103 1.00 46.72 79 PHE A CA 1
ATOM 663 C C . PHE A 1 79 ? 37.333 12.198 -52.916 1.00 46.72 79 PHE A C 1
ATOM 665 O O . PHE A 1 79 ? 36.928 13.110 -53.629 1.00 46.72 79 PHE A O 1
ATOM 672 N N . GLY A 1 80 ? 36.548 11.637 -51.998 1.00 57.97 80 GLY A N 1
ATOM 673 C CA . GLY A 1 80 ? 35.306 12.238 -51.525 1.00 57.97 80 GLY A CA 1
ATOM 674 C C . GLY A 1 80 ? 35.598 13.279 -50.439 1.00 57.97 80 GLY A C 1
ATOM 675 O O . GLY A 1 80 ? 36.614 13.158 -49.747 1.00 57.97 80 GLY A O 1
ATOM 676 N N . PRO A 1 81 ? 34.737 14.298 -50.264 1.00 53.12 81 PRO A N 1
ATOM 677 C CA . PRO A 1 81 ? 34.900 15.287 -49.205 1.00 53.12 81 PRO A CA 1
ATOM 678 C C . PRO A 1 81 ? 35.031 14.586 -47.849 1.00 53.12 81 PRO A C 1
ATOM 680 O O . PRO A 1 81 ? 34.279 13.663 -47.526 1.00 53.12 81 PRO A O 1
ATOM 683 N N . CYS A 1 82 ? 36.036 15.000 -47.078 1.00 49.25 82 CYS A N 1
ATOM 684 C CA . CYS A 1 82 ? 36.361 14.397 -45.793 1.00 49.25 82 CYS A CA 1
ATOM 685 C C . CYS A 1 82 ? 35.113 14.468 -44.892 1.00 49.25 82 CYS A C 1
ATOM 687 O O . CYS A 1 82 ? 34.564 15.563 -44.741 1.00 49.25 82 CYS A O 1
ATOM 689 N N . PRO A 1 83 ? 34.648 13.366 -44.268 1.00 50.94 83 PRO A N 1
ATOM 690 C CA . PRO A 1 83 ? 33.420 13.370 -43.465 1.00 50.94 83 PRO A CA 1
ATOM 691 C C . PRO A 1 83 ? 33.392 14.468 -42.392 1.00 50.94 83 PRO A C 1
ATOM 693 O O . PRO A 1 83 ? 32.326 14.961 -42.038 1.00 50.94 83 PRO A O 1
ATOM 696 N N . SER A 1 84 ? 34.561 14.918 -41.920 1.00 56.16 84 SER A N 1
ATOM 697 C CA . SER A 1 84 ? 34.707 16.028 -40.971 1.00 56.16 84 SER A CA 1
ATOM 698 C C . SER A 1 84 ? 34.216 17.387 -41.494 1.00 56.16 84 SER A C 1
ATOM 700 O O . SER A 1 84 ? 33.886 18.253 -40.687 1.00 56.16 84 SER A O 1
ATOM 702 N N . GLN A 1 85 ? 34.128 17.589 -42.812 1.00 54.12 85 GLN A N 1
ATOM 703 C CA . GLN A 1 85 ? 33.556 18.794 -43.425 1.00 54.12 85 GLN A CA 1
ATOM 704 C C . GLN A 1 85 ? 32.023 18.746 -43.500 1.00 54.12 85 GLN A C 1
ATOM 706 O O . GLN A 1 85 ? 31.391 19.796 -43.431 1.00 54.12 85 GLN A O 1
ATOM 711 N N . CYS A 1 86 ? 31.409 17.558 -43.556 1.00 54.31 86 CYS A N 1
ATOM 712 C CA . CYS A 1 86 ? 29.949 17.410 -43.597 1.00 54.31 86 CYS A CA 1
ATOM 713 C C . CYS A 1 86 ? 29.272 17.673 -42.238 1.00 54.31 86 CYS A C 1
ATOM 715 O O . CYS A 1 86 ? 28.090 17.997 -42.199 1.00 54.31 86 CYS A O 1
ATOM 717 N N . PHE A 1 87 ? 30.007 17.566 -41.124 1.00 52.69 87 PHE A N 1
ATOM 718 C CA . PHE A 1 87 ? 29.465 17.720 -39.764 1.00 52.69 87 PHE A CA 1
ATOM 719 C C . PHE A 1 87 ? 29.838 19.046 -39.082 1.00 52.69 87 PHE A C 1
ATOM 721 O O . PHE A 1 87 ? 29.713 19.168 -37.865 1.00 52.69 87 PHE A O 1
ATOM 728 N N . ARG A 1 88 ? 30.306 20.057 -39.828 1.00 50.62 88 ARG A N 1
ATOM 729 C CA . ARG A 1 88 ? 30.783 21.324 -39.237 1.00 50.62 88 ARG A CA 1
ATOM 730 C C . ARG A 1 88 ? 29.703 22.281 -38.722 1.00 50.62 88 ARG A C 1
ATOM 732 O O . ARG A 1 88 ? 30.066 23.323 -38.198 1.00 50.62 88 ARG A O 1
ATOM 739 N N . ASN A 1 89 ? 28.416 21.944 -38.799 1.00 53.28 89 ASN A N 1
ATOM 740 C CA . ASN A 1 89 ? 27.345 22.807 -38.291 1.00 53.28 89 ASN A CA 1
ATOM 741 C C . ASN A 1 89 ? 26.293 22.011 -37.518 1.00 53.28 89 ASN A C 1
ATOM 743 O O . ASN A 1 89 ? 25.148 21.895 -37.944 1.00 53.28 89 ASN A O 1
ATOM 747 N N . ILE A 1 90 ? 26.669 21.482 -36.357 1.00 54.81 90 ILE A N 1
ATOM 748 C CA . ILE A 1 90 ? 25.693 21.370 -35.274 1.00 54.81 90 ILE A CA 1
ATOM 749 C C . ILE A 1 90 ? 25.955 22.608 -34.411 1.00 54.81 90 ILE A C 1
ATOM 751 O O . ILE A 1 90 ? 27.009 22.657 -33.770 1.00 54.81 90 ILE A O 1
ATOM 755 N N . PRO A 1 91 ? 25.080 23.635 -34.419 1.00 52.72 91 PRO A N 1
ATOM 756 C CA . PRO A 1 91 ? 25.126 24.663 -33.385 1.00 52.72 91 PRO A CA 1
ATOM 757 C C . PRO A 1 91 ? 25.151 23.914 -32.057 1.00 52.72 91 PRO A C 1
ATOM 759 O O . PRO A 1 91 ? 24.390 22.960 -31.918 1.00 52.72 91 PRO A O 1
ATOM 762 N N . GLN A 1 92 ? 26.035 24.266 -31.124 1.00 57.53 92 GLN A N 1
ATOM 763 C CA . GLN A 1 92 ? 26.065 23.674 -29.783 1.00 57.53 92 GLN A CA 1
ATOM 764 C C . GLN A 1 92 ? 24.736 23.986 -29.081 1.00 57.53 92 GLN A C 1
ATOM 766 O O . GLN A 1 92 ? 24.617 24.923 -28.301 1.00 57.53 92 GLN A O 1
ATOM 771 N N . GLN A 1 93 ? 23.687 23.255 -29.443 1.00 54.41 93 GLN A N 1
ATOM 772 C CA . GLN A 1 93 ? 22.344 23.457 -28.963 1.00 54.41 93 GLN A CA 1
ATOM 773 C C . GLN A 1 93 ? 22.195 22.610 -27.713 1.00 54.41 93 GLN A C 1
ATOM 775 O O . GLN A 1 93 ? 22.149 21.378 -27.742 1.00 54.41 93 GLN A O 1
ATOM 780 N N . SER A 1 94 ? 22.084 23.363 -26.631 1.00 60.62 94 SER A N 1
ATOM 781 C CA . SER A 1 94 ? 21.727 23.006 -25.273 1.00 60.62 94 SER A CA 1
ATOM 782 C C . SER A 1 94 ? 22.872 22.552 -24.370 1.00 60.62 94 SER A C 1
ATOM 784 O O . SER A 1 94 ? 23.627 21.615 -24.619 1.00 60.62 94 SER A O 1
ATOM 786 N N . ASP A 1 95 ? 22.964 23.296 -23.278 1.00 65.06 95 ASP A N 1
ATOM 787 C CA . ASP A 1 95 ? 23.790 23.078 -22.109 1.00 65.06 95 ASP A CA 1
ATOM 788 C C . ASP A 1 95 ? 23.294 21.837 -21.346 1.00 65.06 95 ASP A C 1
ATOM 790 O O . ASP A 1 95 ? 22.660 21.906 -20.292 1.00 65.06 95 ASP A O 1
ATOM 794 N N . TYR A 1 96 ? 23.515 20.661 -21.937 1.00 63.25 96 TYR A N 1
ATOM 795 C CA . TYR A 1 96 ? 23.148 19.379 -21.334 1.00 63.25 96 TYR A CA 1
ATOM 796 C C . TYR A 1 96 ? 23.803 19.197 -19.955 1.00 63.25 96 TYR A C 1
ATOM 798 O O . TYR A 1 96 ? 23.261 18.502 -19.101 1.00 63.25 96 TYR A O 1
ATOM 806 N N . GLY A 1 97 ? 24.961 19.826 -19.718 1.00 69.75 97 GLY A N 1
ATOM 807 C CA . GLY A 1 97 ? 25.669 19.772 -18.442 1.00 69.75 97 GLY A CA 1
ATOM 808 C C . GLY A 1 97 ? 24.906 20.459 -17.310 1.00 69.75 97 GLY A C 1
ATOM 809 O O . GLY A 1 97 ? 24.826 19.895 -16.216 1.00 69.75 97 GLY A O 1
ATOM 810 N N . VAL A 1 98 ? 24.326 21.634 -17.569 1.00 73.06 98 VAL A N 1
ATOM 811 C CA . VAL A 1 98 ? 23.477 22.347 -16.601 1.00 73.06 98 VAL A CA 1
ATOM 812 C C . VAL A 1 98 ? 22.160 21.608 -16.369 1.00 73.06 98 VAL A C 1
ATOM 814 O O . VAL A 1 98 ? 21.848 21.311 -15.217 1.00 73.06 98 VAL A O 1
ATOM 817 N N . GLN A 1 99 ? 21.479 21.155 -17.427 1.00 71.12 99 GLN A N 1
ATOM 818 C CA . GLN A 1 99 ? 20.236 20.375 -17.291 1.00 71.12 99 GLN A CA 1
ATOM 819 C C . GLN A 1 99 ? 20.435 19.102 -16.453 1.00 71.12 99 GLN A C 1
ATOM 821 O O . GLN A 1 99 ? 19.642 18.789 -15.569 1.00 71.12 99 GLN A O 1
ATOM 826 N N . ILE A 1 100 ? 21.530 18.364 -16.670 1.00 84.44 100 ILE A N 1
ATOM 827 C CA . ILE A 1 100 ? 21.831 17.153 -15.889 1.00 84.44 100 ILE A CA 1
ATOM 828 C C . ILE A 1 100 ? 22.021 17.473 -14.399 1.00 84.44 100 ILE A C 1
ATOM 830 O O . ILE A 1 100 ? 21.665 16.653 -13.550 1.00 84.44 100 ILE A O 1
ATOM 834 N N . LYS A 1 101 ? 22.602 18.628 -14.057 1.00 85.31 101 LYS A N 1
ATOM 835 C CA . LYS A 1 101 ? 22.779 19.046 -12.658 1.00 85.31 101 LYS A CA 1
ATOM 836 C C . LYS A 1 101 ? 21.445 19.433 -12.019 1.00 85.31 101 LYS A C 1
ATOM 838 O O . LYS A 1 101 ? 21.196 19.017 -10.890 1.00 85.31 101 LYS A O 1
ATOM 843 N N . GLU A 1 102 ? 20.590 20.146 -12.746 1.00 87.50 102 GLU A N 1
ATOM 844 C CA . GLU A 1 102 ? 19.243 20.524 -12.301 1.00 87.50 10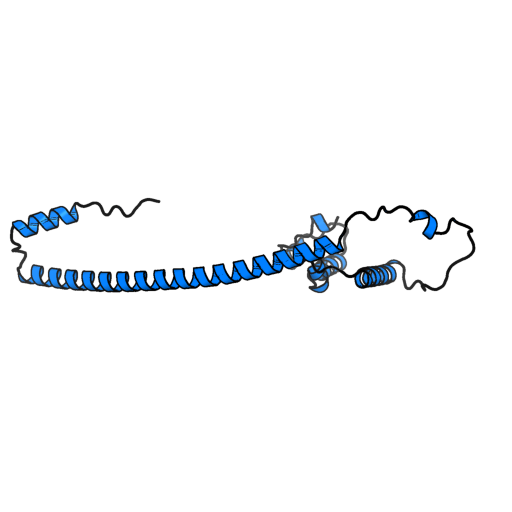2 GLU A CA 1
ATOM 845 C C . GLU A 1 102 ? 18.381 19.290 -12.014 1.00 87.50 102 GLU A C 1
ATOM 847 O O . GLU A 1 102 ? 17.901 19.130 -10.892 1.00 87.50 102 GLU A O 1
ATOM 852 N N . TYR A 1 103 ? 18.299 18.341 -12.955 1.00 90.44 103 TYR A N 1
ATOM 853 C CA . TYR A 1 103 ? 17.548 17.097 -12.749 1.00 90.44 103 TYR A CA 1
ATOM 854 C C . TYR A 1 103 ? 18.077 16.275 -11.571 1.00 90.44 103 TYR A C 1
ATOM 856 O O . TYR A 1 103 ? 17.307 15.681 -10.818 1.00 90.44 103 TYR A O 1
ATOM 864 N N . LYS A 1 104 ? 19.399 16.230 -11.370 1.00 94.69 104 LYS A N 1
ATOM 865 C CA . LYS A 1 104 ? 19.983 15.537 -10.212 1.00 94.69 104 LYS A CA 1
ATOM 866 C C . LYS A 1 104 ? 19.580 16.194 -8.894 1.00 94.69 104 LYS A C 1
ATOM 868 O O . LYS A 1 104 ? 19.246 15.474 -7.955 1.00 94.69 104 LYS A O 1
ATOM 873 N N . MET A 1 105 ? 19.598 17.524 -8.827 1.00 94.44 105 MET A N 1
ATOM 874 C CA . MET A 1 105 ? 19.153 18.274 -7.648 1.00 94.44 105 MET A CA 1
ATOM 875 C C . MET A 1 105 ? 17.664 18.054 -7.369 1.00 94.44 105 MET A C 1
ATOM 877 O O . MET A 1 105 ? 17.287 17.810 -6.224 1.00 94.44 105 MET A O 1
ATOM 881 N N . GLU A 1 106 ? 16.829 18.051 -8.407 1.00 95.38 106 GLU A N 1
ATOM 882 C CA . GLU A 1 106 ? 15.395 17.787 -8.284 1.00 95.38 106 GLU A CA 1
ATOM 883 C C . GLU A 1 106 ? 15.112 16.359 -7.794 1.00 95.38 106 GLU A C 1
ATOM 885 O O . GLU A 1 106 ? 14.303 16.163 -6.891 1.00 95.38 106 GLU A O 1
ATOM 890 N N . ILE A 1 107 ? 15.855 15.357 -8.279 1.00 95.94 107 ILE A N 1
ATOM 891 C CA . ILE A 1 107 ? 15.765 13.977 -7.774 1.00 95.94 107 ILE A CA 1
ATOM 892 C C . ILE A 1 107 ? 16.125 13.900 -6.285 1.00 95.94 107 ILE A C 1
ATOM 894 O O . ILE A 1 107 ? 15.482 13.159 -5.542 1.00 95.94 107 ILE A O 1
ATOM 898 N N . VAL A 1 108 ? 17.159 14.620 -5.837 1.00 96.44 108 VAL A N 1
ATOM 899 C CA . VAL A 1 108 ? 17.549 14.639 -4.417 1.00 96.44 108 VAL A CA 1
ATOM 900 C C . VAL A 1 108 ? 16.450 15.282 -3.574 1.00 96.44 108 VAL A C 1
ATOM 902 O O . VAL A 1 108 ? 16.036 14.684 -2.584 1.00 96.44 108 VAL A O 1
ATOM 905 N N . LYS A 1 109 ? 15.920 16.430 -4.009 1.00 96.00 109 LYS A N 1
ATOM 906 C CA . LYS A 1 109 ? 14.817 17.129 -3.339 1.00 96.00 109 LYS A CA 1
ATOM 907 C C . LYS A 1 109 ? 13.554 16.263 -3.241 1.00 96.00 109 LYS A C 1
ATOM 909 O O . LYS A 1 109 ? 12.984 16.105 -2.167 1.00 96.00 109 LYS A O 1
ATOM 914 N N . LEU A 1 110 ? 13.147 15.628 -4.339 1.00 97.31 110 LEU A N 1
ATOM 915 C CA . LEU A 1 110 ? 11.978 14.745 -4.345 1.00 97.31 110 LEU A CA 1
ATOM 916 C C . LEU A 1 110 ? 12.186 13.509 -3.463 1.00 97.31 110 LEU A C 1
ATOM 918 O O . LEU A 1 110 ? 11.241 13.017 -2.848 1.00 97.31 110 LEU A O 1
ATOM 922 N N . LYS A 1 111 ? 13.419 12.997 -3.363 1.00 95.00 111 LYS A N 1
ATOM 923 C CA . LYS A 1 111 ? 13.734 11.892 -2.450 1.00 95.00 111 LYS A CA 1
ATOM 924 C C . LYS A 1 111 ? 13.591 12.303 -0.989 1.00 95.00 111 LYS A C 1
ATOM 926 O O . LYS A 1 111 ? 13.029 11.519 -0.228 1.00 95.00 111 LYS A O 1
ATOM 931 N N . THR A 1 112 ? 14.058 13.491 -0.604 1.00 94.81 112 THR A N 1
ATOM 932 C CA . THR A 1 112 ? 13.919 13.974 0.778 1.00 94.81 112 THR A CA 1
ATOM 933 C C . THR A 1 112 ? 12.454 14.231 1.127 1.00 94.81 112 THR A C 1
ATOM 935 O O . THR A 1 112 ? 11.969 13.711 2.132 1.00 94.81 112 THR A O 1
ATOM 938 N N . GLU A 1 113 ? 11.698 14.889 0.245 1.00 95.44 113 GLU A N 1
ATOM 939 C CA . GLU A 1 113 ? 10.254 15.104 0.435 1.00 95.44 113 GLU A CA 1
ATOM 940 C C . GLU A 1 113 ? 9.490 13.773 0.543 1.00 95.44 113 GLU A C 1
ATOM 942 O O . GLU A 1 113 ? 8.649 13.588 1.423 1.00 95.44 113 GLU A O 1
ATOM 947 N N . ALA A 1 114 ? 9.826 12.784 -0.293 1.00 94.44 114 ALA A N 1
ATOM 948 C CA . ALA A 1 114 ? 9.219 11.458 -0.212 1.00 94.44 114 ALA A CA 1
ATOM 949 C C . ALA A 1 114 ? 9.536 10.738 1.110 1.00 94.44 114 ALA A C 1
ATOM 951 O O . ALA A 1 114 ? 8.696 9.984 1.607 1.00 94.44 114 ALA A O 1
ATOM 952 N N . THR A 1 115 ? 10.727 10.934 1.687 1.00 94.50 115 THR A N 1
ATOM 953 C CA . THR A 1 115 ? 11.064 10.363 3.001 1.00 94.50 115 THR A CA 1
ATOM 954 C C . THR A 1 115 ? 10.307 11.039 4.139 1.00 94.50 115 THR A C 1
ATOM 956 O O . THR A 1 115 ? 9.771 10.340 4.998 1.00 94.50 115 THR A O 1
ATOM 959 N N . GLU A 1 116 ? 10.169 12.364 4.108 1.00 93.56 116 GLU A N 1
ATOM 960 C CA . GLU A 1 116 ? 9.408 13.121 5.108 1.00 93.56 116 GLU A CA 1
ATOM 961 C C . GLU A 1 116 ? 7.917 12.770 5.067 1.00 93.56 116 GLU A C 1
ATOM 963 O O . GLU A 1 116 ? 7.314 12.472 6.099 1.00 93.56 116 GLU A O 1
ATOM 968 N N . LEU A 1 117 ? 7.323 12.694 3.870 1.00 95.94 117 LEU A N 1
ATOM 969 C CA . LEU A 1 117 ? 5.925 12.287 3.705 1.00 95.94 117 LEU A CA 1
ATOM 970 C C . LEU A 1 117 ? 5.674 10.857 4.197 1.00 95.94 117 LEU A C 1
ATOM 972 O O . LEU A 1 117 ? 4.624 10.583 4.784 1.00 95.94 117 LEU A O 1
ATOM 976 N N . LYS A 1 118 ? 6.630 9.940 4.001 1.00 91.56 118 LYS A N 1
ATOM 977 C CA . LYS A 1 118 ? 6.541 8.573 4.536 1.00 91.56 118 LYS A CA 1
ATOM 978 C C . LYS A 1 118 ? 6.583 8.551 6.065 1.00 91.56 118 LYS A C 1
ATOM 980 O O . LYS A 1 118 ? 5.795 7.817 6.660 1.00 91.56 118 LYS A O 1
ATOM 985 N N . ALA A 1 119 ? 7.434 9.364 6.694 1.00 94.56 119 ALA A N 1
ATOM 986 C CA . ALA A 1 119 ? 7.478 9.495 8.151 1.00 94.56 119 ALA A CA 1
ATOM 987 C C . ALA A 1 119 ? 6.166 10.087 8.702 1.00 94.56 119 ALA A C 1
ATOM 989 O O . ALA A 1 119 ? 5.529 9.488 9.570 1.00 94.56 119 ALA A O 1
ATOM 990 N N . ALA A 1 120 ? 5.678 11.181 8.110 1.00 94.88 120 ALA A N 1
ATOM 991 C CA . ALA A 1 120 ? 4.416 11.810 8.504 1.00 94.88 120 ALA A CA 1
ATOM 992 C C . ALA A 1 120 ? 3.201 10.873 8.332 1.00 94.88 120 ALA A C 1
ATOM 994 O O . ALA A 1 120 ? 2.262 10.887 9.135 1.00 94.88 120 ALA A O 1
ATOM 995 N N . ALA A 1 121 ? 3.198 10.032 7.292 1.00 94.31 121 ALA A N 1
ATOM 996 C CA . ALA A 1 121 ? 2.158 9.027 7.086 1.00 94.31 121 ALA A CA 1
ATOM 997 C C . ALA A 1 121 ? 2.192 7.916 8.151 1.00 94.31 121 ALA A C 1
ATOM 999 O O . ALA A 1 121 ? 1.126 7.461 8.579 1.00 94.31 121 ALA A O 1
ATOM 1000 N N . ALA A 1 122 ? 3.383 7.499 8.597 1.00 95.19 122 ALA A N 1
ATOM 1001 C CA . ALA A 1 122 ? 3.543 6.506 9.657 1.00 95.19 122 ALA A CA 1
ATOM 1002 C C . ALA A 1 122 ? 2.986 7.019 10.996 1.00 95.19 122 ALA A C 1
ATOM 1004 O O . ALA A 1 122 ? 2.157 6.342 11.605 1.00 95.19 122 ALA A O 1
ATOM 1005 N N . GLU A 1 123 ? 3.320 8.252 11.388 1.00 93.38 123 GLU A N 1
ATOM 1006 C CA . GLU A 1 123 ? 2.792 8.865 12.616 1.00 93.38 123 GLU A CA 1
ATOM 1007 C C . GLU A 1 123 ? 1.264 9.018 12.589 1.00 93.38 123 GLU A C 1
ATOM 1009 O O . GLU A 1 123 ? 0.567 8.691 13.554 1.00 93.38 123 GLU A O 1
ATOM 1014 N N . LYS A 1 124 ? 0.699 9.490 11.466 1.00 89.88 124 LYS A N 1
ATOM 1015 C CA . LYS A 1 124 ? -0.763 9.599 11.316 1.00 89.88 124 LYS A CA 1
ATOM 1016 C C . LYS A 1 124 ? -1.441 8.233 11.388 1.00 89.88 124 LYS A C 1
ATOM 1018 O O . LYS A 1 124 ? -2.542 8.126 11.932 1.00 89.88 124 LYS A O 1
ATOM 1023 N N . ARG A 1 125 ? -0.816 7.188 10.837 1.00 90.00 125 ARG A N 1
ATOM 1024 C CA . ARG A 1 125 ? -1.333 5.817 10.901 1.00 90.00 125 ARG A CA 1
ATOM 1025 C C . ARG A 1 125 ? -1.322 5.287 12.331 1.00 90.00 125 ARG A C 1
ATOM 1027 O O . ARG A 1 125 ? -2.317 4.696 12.739 1.00 90.00 125 ARG A O 1
ATOM 1034 N N . GLU A 1 126 ? -0.263 5.544 13.088 1.00 95.12 126 GLU A N 1
ATOM 1035 C CA . GLU A 1 126 ? -0.174 5.156 14.495 1.00 95.12 126 GLU A CA 1
ATOM 1036 C C . GLU A 1 126 ? -1.252 5.851 15.338 1.00 95.12 126 GLU A C 1
ATOM 1038 O O . GLU A 1 126 ? -2.009 5.183 16.042 1.00 95.12 126 GLU A O 1
ATOM 1043 N N . LYS A 1 127 ? -1.415 7.175 15.195 1.00 94.56 127 LYS A N 1
ATOM 1044 C CA . LYS A 1 127 ? -2.486 7.924 15.879 1.00 94.56 127 LYS A CA 1
ATOM 1045 C C . LYS A 1 127 ? -3.872 7.347 15.569 1.00 94.56 127 LYS A C 1
ATOM 1047 O O . LYS A 1 127 ? -4.664 7.128 16.480 1.00 94.56 127 LYS A O 1
ATOM 1052 N N . ARG A 1 128 ? -4.155 7.024 14.301 1.00 94.00 128 ARG A N 1
ATOM 1053 C CA . ARG A 1 128 ? -5.418 6.372 13.899 1.00 94.00 128 ARG A CA 1
ATOM 1054 C C . ARG A 1 128 ? -5.598 4.988 14.526 1.00 94.00 128 ARG A C 1
ATOM 1056 O O . ARG A 1 128 ? -6.719 4.631 14.873 1.00 94.00 128 ARG A O 1
ATOM 1063 N N . GLN A 1 129 ? -4.528 4.205 14.658 1.00 94.94 129 GLN A N 1
ATOM 1064 C CA . GLN A 1 129 ? -4.587 2.892 15.305 1.00 94.94 129 GLN A CA 1
ATOM 1065 C C . GLN A 1 129 ? -4.882 3.010 16.802 1.00 94.94 129 GLN A C 1
ATOM 1067 O O . GLN A 1 129 ? -5.732 2.268 17.288 1.00 94.94 129 GLN A O 1
ATOM 1072 N N . ARG A 1 130 ? -4.262 3.971 17.502 1.00 93.81 130 ARG A N 1
ATOM 1073 C CA . ARG A 1 130 ? -4.535 4.243 18.923 1.00 93.81 130 ARG A CA 1
ATOM 1074 C C . ARG A 1 130 ? -6.004 4.611 19.154 1.00 93.81 130 ARG A C 1
ATOM 1076 O O . ARG A 1 130 ? -6.673 3.930 19.921 1.00 93.81 130 ARG A O 1
ATOM 1083 N N . MET A 1 131 ? -6.537 5.569 18.389 1.00 94.75 131 MET A N 1
ATOM 1084 C CA . MET A 1 131 ? -7.957 5.952 18.480 1.00 94.75 131 MET A CA 1
ATOM 1085 C C . MET A 1 131 ? -8.906 4.780 18.181 1.00 94.75 131 MET A C 1
ATOM 1087 O O . MET A 1 131 ? -9.956 4.642 18.801 1.00 94.75 131 MET A O 1
ATOM 1091 N N . LYS A 1 132 ? -8.552 3.909 17.225 1.00 91.75 132 LYS A N 1
ATOM 1092 C CA . LYS A 1 132 ? -9.368 2.733 16.891 1.00 91.75 132 LYS A CA 1
ATOM 1093 C C . LYS A 1 132 ? -9.369 1.689 18.013 1.00 91.75 132 LYS A C 1
ATOM 1095 O O . LYS A 1 132 ? -10.392 1.041 18.213 1.00 91.75 132 LYS A O 1
ATOM 1100 N N . ALA A 1 133 ? -8.242 1.505 18.700 1.00 95.50 133 ALA A N 1
ATOM 1101 C CA . ALA A 1 133 ? -8.142 0.593 19.836 1.00 95.50 133 ALA A CA 1
ATOM 1102 C C . ALA A 1 133 ? -8.961 1.101 21.033 1.00 95.50 133 ALA A C 1
ATOM 1104 O O . ALA A 1 133 ? -9.744 0.339 21.589 1.00 95.50 133 ALA A O 1
ATOM 1105 N N . GLU A 1 134 ? -8.862 2.394 21.349 1.00 94.44 134 GLU A N 1
ATOM 1106 C CA . GLU A 1 134 ? -9.645 3.038 22.413 1.00 94.44 134 GLU A CA 1
ATOM 1107 C C . GLU A 1 134 ? -11.156 2.935 22.151 1.00 94.44 134 GLU A C 1
ATOM 1109 O O . GLU A 1 134 ? -11.911 2.471 23.003 1.00 94.44 134 GLU A O 1
ATOM 1114 N N . ALA A 1 135 ? -11.595 3.224 20.921 1.00 95.56 135 ALA A N 1
ATOM 1115 C CA . ALA A 1 135 ? -12.995 3.060 20.531 1.00 95.56 135 ALA A CA 1
ATOM 1116 C C . ALA A 1 135 ? -13.477 1.596 20.602 1.00 95.56 135 ALA A C 1
ATOM 1118 O O . ALA A 1 135 ? -14.662 1.338 20.816 1.00 95.56 135 ALA A O 1
ATOM 1119 N N . ALA A 1 136 ? -12.591 0.615 20.391 1.00 95.88 136 ALA A N 1
ATOM 1120 C CA . ALA A 1 136 ? -12.937 -0.799 20.532 1.00 95.88 136 ALA A CA 1
ATOM 1121 C C . ALA A 1 136 ? -13.088 -1.204 22.006 1.00 95.88 136 ALA A C 1
ATOM 1123 O O . ALA A 1 136 ? -13.995 -1.968 22.334 1.00 95.88 136 ALA A O 1
ATOM 1124 N N . GLU A 1 137 ? -12.245 -0.666 22.889 1.00 94.62 137 GLU A N 1
ATOM 1125 C CA . GLU A 1 137 ? -12.348 -0.869 24.335 1.00 94.62 137 GLU A CA 1
ATOM 1126 C C . GLU A 1 137 ? -13.634 -0.247 24.897 1.00 94.62 137 GLU A C 1
ATOM 1128 O O . GLU A 1 137 ? -14.363 -0.903 25.641 1.00 94.62 137 GLU A O 1
ATOM 1133 N N . GLU A 1 138 ? -13.965 0.982 24.499 1.00 94.31 138 GLU A N 1
ATOM 1134 C CA . GLU A 1 138 ? -15.208 1.644 24.905 1.00 94.31 138 GLU A CA 1
ATOM 1135 C C . GLU A 1 138 ? -16.442 0.863 24.429 1.00 94.31 138 GLU A C 1
ATOM 1137 O O . GLU A 1 138 ? -17.364 0.613 25.206 1.00 94.31 138 GLU A O 1
ATOM 1142 N N . LYS A 1 139 ? -16.432 0.372 23.183 1.00 94.12 139 LYS A N 1
ATOM 1143 C CA . LYS A 1 139 ? -17.493 -0.511 22.672 1.00 94.12 139 LYS A CA 1
ATOM 1144 C C . LYS A 1 139 ? -17.613 -1.809 23.460 1.00 94.12 139 LYS A C 1
ATOM 1146 O O . LYS A 1 139 ? -18.732 -2.241 23.728 1.00 94.12 139 LYS A O 1
ATOM 1151 N N . ALA A 1 140 ? -16.497 -2.422 23.853 1.00 96.50 140 ALA A N 1
ATOM 1152 C CA . ALA A 1 140 ? -16.525 -3.612 24.696 1.00 96.50 140 ALA A CA 1
ATOM 1153 C C . ALA A 1 140 ? -17.154 -3.304 26.065 1.00 96.50 140 ALA A C 1
ATOM 1155 O O . ALA A 1 140 ? -18.015 -4.056 26.518 1.00 96.50 140 ALA A O 1
ATOM 1156 N N . LYS A 1 141 ? -16.810 -2.164 26.680 1.00 96.81 141 LYS A N 1
ATOM 1157 C CA . LYS A 1 141 ? -17.420 -1.702 27.938 1.00 96.81 141 LYS A CA 1
ATOM 1158 C C . LYS A 1 141 ? -18.925 -1.466 27.786 1.00 96.81 141 LYS A C 1
ATOM 1160 O O . LYS A 1 141 ? -19.697 -1.996 28.586 1.00 96.81 141 LYS A O 1
ATOM 1165 N N . MET A 1 142 ? -19.360 -0.764 26.738 1.00 95.50 142 MET A N 1
ATOM 1166 C CA . MET A 1 142 ? -20.788 -0.577 26.445 1.00 95.50 142 MET A CA 1
ATOM 1167 C C . MET A 1 142 ? -21.511 -1.918 26.294 1.00 95.50 142 MET A C 1
ATOM 1169 O O . MET A 1 142 ? -22.524 -2.140 26.949 1.00 95.50 142 MET A O 1
ATOM 1173 N N . GLN A 1 143 ? -20.945 -2.857 25.531 1.00 95.19 143 GLN A N 1
ATOM 1174 C CA . GLN A 1 143 ? -21.534 -4.184 25.353 1.00 95.19 143 GLN A CA 1
ATOM 1175 C C . GLN A 1 143 ? -21.648 -4.954 26.676 1.00 95.19 143 GLN A C 1
ATOM 1177 O O . GLN A 1 143 ? -22.654 -5.624 26.917 1.00 95.19 143 GLN A O 1
ATOM 1182 N N . THR A 1 144 ? -20.635 -4.867 27.546 1.00 96.56 144 THR A N 1
ATOM 1183 C CA . THR A 1 144 ? -20.703 -5.494 28.874 1.00 96.56 144 THR A CA 1
ATOM 1184 C C . THR A 1 144 ? -21.799 -4.875 29.733 1.00 96.56 144 THR A C 1
ATOM 1186 O O . THR A 1 144 ? -22.570 -5.616 30.340 1.00 96.56 144 THR A O 1
ATOM 1189 N N . MET A 1 145 ? -21.933 -3.546 29.721 1.00 96.00 145 MET A N 1
ATOM 1190 C CA . MET A 1 145 ? -22.995 -2.851 30.445 1.00 96.00 145 MET A CA 1
ATOM 1191 C C . MET A 1 145 ? -24.378 -3.252 29.925 1.00 96.00 145 MET A C 1
ATOM 1193 O O . MET A 1 145 ? -25.244 -3.607 30.717 1.00 96.00 145 MET A O 1
ATOM 1197 N N . GLU A 1 146 ? -24.580 -3.290 28.606 1.00 91.50 146 GLU A N 1
ATOM 1198 C CA . GLU A 1 146 ? -25.851 -3.736 28.025 1.00 91.50 146 GLU A CA 1
ATOM 1199 C C . GLU A 1 146 ? -26.224 -5.158 28.454 1.00 91.50 146 GLU A C 1
ATOM 1201 O O . GLU A 1 146 ? -27.392 -5.454 28.703 1.00 91.50 146 GLU A O 1
ATOM 1206 N N . ASN A 1 147 ? -25.243 -6.058 28.533 1.00 94.88 147 ASN A N 1
ATOM 1207 C CA . ASN A 1 147 ? -25.488 -7.436 28.942 1.00 94.88 147 ASN A CA 1
ATOM 1208 C C . ASN A 1 147 ? -25.882 -7.524 30.425 1.00 94.88 147 ASN A C 1
ATOM 1210 O O . ASN A 1 147 ? -26.795 -8.278 30.761 1.00 94.88 147 ASN A O 1
ATOM 1214 N N . LEU A 1 148 ? -25.256 -6.725 31.296 1.00 94.75 148 LEU A N 1
ATOM 1215 C CA . LEU A 1 148 ? -25.645 -6.618 32.707 1.00 94.75 148 LEU A CA 1
ATOM 1216 C C . LEU A 1 148 ? -27.054 -6.035 32.860 1.00 94.75 148 LEU A C 1
ATOM 1218 O O . LEU A 1 148 ? -27.863 -6.577 33.611 1.00 94.75 148 LEU A O 1
ATOM 1222 N N . LEU A 1 149 ? -27.375 -4.978 32.110 1.00 91.12 149 LEU A N 1
ATOM 1223 C CA . LEU A 1 149 ? -28.710 -4.375 32.106 1.00 91.12 149 LEU A CA 1
ATOM 1224 C C . LEU A 1 149 ? -29.772 -5.383 31.656 1.00 91.12 149 LEU A C 1
ATOM 1226 O O . LEU A 1 149 ? -30.787 -5.539 32.332 1.00 91.12 149 LEU A O 1
ATOM 1230 N N . ARG A 1 150 ? -29.511 -6.133 30.574 1.00 89.19 150 ARG A N 1
ATOM 1231 C CA . ARG A 1 150 ? -30.393 -7.222 30.120 1.00 89.19 150 ARG A CA 1
ATOM 1232 C C . ARG A 1 150 ? -30.664 -8.240 31.231 1.00 89.19 150 ARG A C 1
ATOM 1234 O O . ARG A 1 150 ? -31.812 -8.640 31.410 1.00 89.19 150 ARG A O 1
ATOM 1241 N N . TYR A 1 151 ? -29.640 -8.623 31.994 1.00 91.44 151 TYR A N 1
ATOM 1242 C CA . TYR A 1 151 ? -29.789 -9.554 33.113 1.00 91.44 151 TYR A CA 1
ATOM 1243 C C . TYR A 1 151 ? -30.650 -8.980 34.251 1.00 91.44 151 TYR A C 1
ATOM 1245 O O . TYR A 1 151 ? -31.555 -9.663 34.724 1.00 91.44 151 TYR A O 1
ATOM 1253 N N . LEU A 1 152 ? -30.439 -7.724 34.667 1.00 90.75 152 LEU A N 1
ATOM 1254 C CA . LEU A 1 152 ? -31.251 -7.102 35.726 1.00 90.75 152 LEU A CA 1
ATOM 1255 C C . LEU A 1 152 ? -32.732 -6.983 35.339 1.00 90.75 152 LEU A C 1
ATOM 1257 O O . LEU A 1 152 ? -33.601 -7.298 36.151 1.00 90.75 152 LEU A O 1
ATOM 1261 N N . ILE A 1 153 ? -33.019 -6.575 34.099 1.00 84.88 153 ILE A N 1
ATOM 1262 C CA . ILE A 1 153 ? -34.393 -6.462 33.582 1.00 84.88 153 ILE A CA 1
ATOM 1263 C C . ILE A 1 153 ? -35.101 -7.822 33.641 1.00 84.88 153 ILE A C 1
ATOM 1265 O O . ILE A 1 153 ? -36.267 -7.906 34.031 1.00 84.88 153 ILE A O 1
ATOM 1269 N N . GLN A 1 154 ? -34.381 -8.897 33.299 1.00 85.31 154 GLN A N 1
ATOM 1270 C CA . GLN A 1 154 ? -34.896 -10.261 33.379 1.00 85.31 154 GLN A CA 1
ATOM 1271 C C . GLN A 1 154 ? -35.236 -10.662 34.824 1.00 85.31 154 GLN A C 1
ATOM 1273 O O . GLN A 1 154 ? -36.287 -11.258 35.051 1.00 85.31 154 GLN A O 1
ATOM 1278 N N . GLN A 1 155 ? -34.395 -10.300 35.800 1.00 85.12 155 GLN A N 1
ATOM 1279 C CA . GLN A 1 155 ? -34.639 -10.582 37.224 1.00 85.12 155 GLN A CA 1
ATOM 1280 C C . GLN A 1 155 ? -35.855 -9.828 37.783 1.00 85.12 155 GLN A C 1
ATOM 1282 O O . GLN A 1 155 ? -36.544 -10.334 38.664 1.00 85.12 155 GLN A O 1
ATOM 1287 N N . GLN A 1 156 ? -36.153 -8.636 37.262 1.00 79.62 156 GLN A N 1
ATOM 1288 C CA . GLN A 1 156 ? 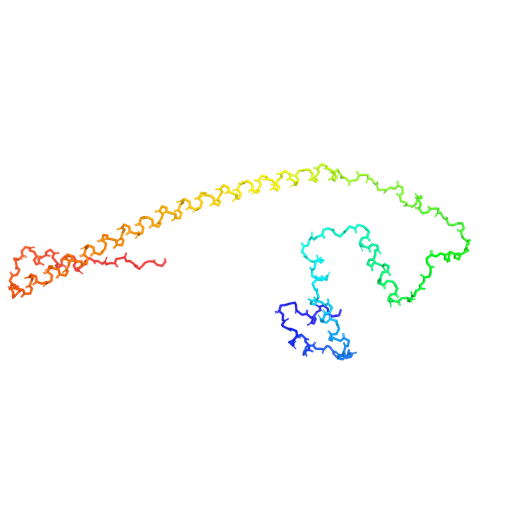-37.305 -7.826 37.681 1.00 79.62 156 GLN A CA 1
ATOM 1289 C C . GLN A 1 156 ? -38.635 -8.268 37.043 1.00 79.62 156 GLN A C 1
ATOM 1291 O O . GLN A 1 156 ? -39.674 -7.645 37.277 1.00 79.62 156 GLN A O 1
ATOM 1296 N N . GLY A 1 157 ? -38.627 -9.318 36.212 1.00 71.94 157 GLY A N 1
ATOM 1297 C CA . GLY A 1 157 ? -39.829 -9.826 35.548 1.00 71.94 157 GLY A CA 1
ATOM 1298 C C . GLY A 1 157 ? -40.504 -8.807 34.620 1.00 71.94 157 GLY A C 1
ATOM 1299 O O . GLY A 1 157 ? -41.704 -8.907 34.391 1.00 71.94 157 GLY A O 1
ATOM 1300 N N . GLY A 1 158 ? -39.763 -7.808 34.118 1.00 66.75 158 GLY A N 1
ATOM 1301 C CA . GLY A 1 158 ? -40.300 -6.743 33.263 1.00 66.75 158 GLY A CA 1
ATOM 1302 C C . GLY A 1 158 ? -40.968 -5.562 33.988 1.00 66.75 158 GLY A C 1
ATOM 1303 O O . GLY A 1 158 ? -41.526 -4.702 33.313 1.00 66.75 158 GLY A O 1
ATOM 1304 N N . ASN A 1 159 ? -40.900 -5.465 35.324 1.00 70.69 159 ASN A N 1
ATOM 1305 C CA . ASN A 1 159 ? -41.405 -4.305 36.081 1.00 70.69 159 ASN A CA 1
ATOM 1306 C C . ASN A 1 159 ? -40.431 -3.112 36.040 1.00 70.69 159 ASN A C 1
ATOM 1308 O O . ASN A 1 159 ? -39.854 -2.724 37.057 1.00 70.69 159 ASN A O 1
ATOM 1312 N N . LEU A 1 160 ? -40.233 -2.534 34.854 1.00 70.31 160 LEU A N 1
ATOM 1313 C CA . LEU A 1 160 ? -39.458 -1.305 34.699 1.00 70.31 160 LEU A CA 1
ATOM 1314 C C . LEU A 1 160 ? -40.293 -0.078 35.114 1.00 70.31 160 LEU A C 1
ATOM 1316 O O . LEU A 1 160 ? -41.466 0.003 34.743 1.00 70.31 160 LEU A O 1
ATOM 1320 N N . PRO A 1 161 ? -39.715 0.901 35.836 1.00 75.50 161 PRO A N 1
ATOM 1321 C CA . PRO A 1 161 ? -40.384 2.168 36.112 1.00 75.50 161 PRO A CA 1
ATOM 1322 C C . PRO A 1 161 ? -40.863 2.842 34.809 1.00 75.50 161 PRO A C 1
ATOM 1324 O O . PRO A 1 161 ? -40.094 2.870 33.842 1.00 75.50 161 PRO A O 1
ATOM 1327 N N . PRO A 1 162 ? -42.079 3.428 34.767 1.00 72.44 162 PRO A N 1
ATOM 1328 C CA . PRO A 1 162 ? -42.648 4.033 33.554 1.00 72.44 162 PRO A CA 1
ATOM 1329 C C . PRO A 1 162 ? -41.761 5.109 32.912 1.00 72.44 162 PRO A C 1
ATOM 1331 O O . PRO A 1 162 ? -41.740 5.254 31.694 1.00 72.44 162 PRO A O 1
ATOM 1334 N N . GLU A 1 163 ? -41.000 5.830 33.737 1.00 74.00 163 GLU A N 1
ATOM 1335 C CA . GLU A 1 163 ? -40.067 6.883 33.322 1.00 74.00 163 GLU A CA 1
ATOM 1336 C C . GLU A 1 163 ? -38.900 6.327 32.483 1.00 74.00 163 GLU A C 1
ATOM 1338 O O . GLU A 1 163 ? -38.545 6.893 31.455 1.00 74.00 163 GLU A O 1
ATOM 1343 N N . ILE A 1 164 ? -38.378 5.148 32.844 1.00 74.94 164 ILE A N 1
ATOM 1344 C CA . ILE A 1 164 ? -37.277 4.480 32.128 1.00 74.94 164 ILE A CA 1
ATOM 1345 C C . ILE A 1 164 ? -37.788 3.787 30.854 1.00 74.94 164 ILE A C 1
ATOM 1347 O O . ILE A 1 164 ? -37.081 3.721 29.849 1.00 74.94 164 ILE A O 1
ATOM 1351 N N . ALA A 1 165 ? -39.024 3.276 30.876 1.00 68.94 165 ALA A N 1
ATOM 1352 C CA . ALA A 1 165 ? -39.651 2.664 29.704 1.00 68.94 165 ALA A CA 1
ATOM 1353 C C . ALA A 1 165 ? -39.847 3.681 28.563 1.00 68.94 165 ALA A C 1
ATOM 1355 O O . ALA A 1 165 ? -39.519 3.381 27.415 1.00 68.94 165 ALA A O 1
ATOM 1356 N N . ALA A 1 166 ? -40.293 4.899 28.891 1.00 77.44 166 ALA A N 1
ATOM 1357 C CA . ALA A 1 166 ? -40.450 5.985 27.924 1.00 77.44 166 ALA A CA 1
ATOM 1358 C C . ALA A 1 166 ? -39.115 6.400 27.267 1.00 77.44 166 ALA A C 1
ATOM 1360 O O . ALA A 1 166 ? -39.063 6.598 26.051 1.00 77.44 166 ALA A O 1
ATOM 1361 N N . ASP A 1 167 ? -38.024 6.470 28.040 1.00 77.50 167 ASP A N 1
ATOM 1362 C CA . ASP A 1 167 ? -36.687 6.806 27.524 1.00 77.50 167 ASP A CA 1
ATOM 1363 C C . ASP A 1 167 ? -36.113 5.718 26.597 1.00 77.50 167 ASP A C 1
ATOM 1365 O O . ASP A 1 167 ? -35.514 6.024 25.559 1.00 77.50 167 ASP A O 1
ATOM 1369 N N . LEU A 1 168 ? -36.327 4.436 26.920 1.00 73.81 168 LEU A N 1
ATOM 1370 C CA . LEU A 1 168 ? -35.891 3.311 26.081 1.00 73.81 168 LEU A CA 1
ATOM 1371 C C . LEU A 1 168 ? -36.614 3.275 24.725 1.00 73.81 168 LEU A C 1
ATOM 1373 O O . LEU A 1 168 ? -35.978 3.025 23.696 1.00 73.81 168 LEU A O 1
ATOM 1377 N N . ASP A 1 169 ? -37.918 3.555 24.702 1.00 73.69 169 ASP A N 1
ATOM 1378 C CA . ASP A 1 169 ? -38.702 3.624 23.463 1.00 73.69 169 ASP A CA 1
ATOM 1379 C C . ASP A 1 169 ? -38.287 4.817 22.581 1.00 73.69 169 ASP A C 1
ATOM 1381 O O . ASP A 1 169 ? -38.276 4.715 21.347 1.00 73.69 169 ASP A O 1
ATOM 1385 N N . SER A 1 170 ? -37.847 5.919 23.198 1.00 74.62 170 SER A N 1
ATOM 1386 C CA . SER A 1 170 ? -37.275 7.082 22.508 1.00 74.62 170 SER A CA 1
ATOM 1387 C C . SER A 1 170 ? -35.924 6.754 21.843 1.00 74.62 170 SER A C 1
ATOM 1389 O O . SER A 1 170 ? -35.707 7.076 20.672 1.00 74.62 170 SER A O 1
ATOM 1391 N N . LEU A 1 171 ? -35.043 6.009 22.530 1.00 66.44 171 LEU A N 1
ATOM 1392 C CA . LEU A 1 171 ? -33.759 5.531 21.984 1.00 66.44 171 LEU A CA 1
ATOM 1393 C C . LEU A 1 171 ? -33.929 4.516 20.848 1.00 66.44 171 LEU A C 1
ATOM 1395 O O . LEU A 1 171 ? -33.187 4.549 19.867 1.00 66.44 171 LEU A O 1
ATOM 1399 N N . ARG A 1 172 ? -34.917 3.622 20.955 1.00 59.75 172 ARG A N 1
ATOM 1400 C CA . ARG A 1 172 ? -35.244 2.641 19.908 1.00 59.75 172 ARG A CA 1
ATOM 1401 C C . ARG A 1 172 ? -35.772 3.301 18.631 1.00 59.75 172 ARG A C 1
ATOM 1403 O O . ARG A 1 172 ? -35.602 2.752 17.544 1.00 59.75 172 ARG A O 1
ATOM 1410 N N . SER A 1 173 ? -36.402 4.464 18.775 1.00 64.94 173 SER A N 1
ATOM 1411 C CA . SER A 1 173 ? -36.973 5.246 17.676 1.00 64.94 173 SER A CA 1
ATOM 1412 C C . SER A 1 173 ? -35.955 6.174 17.002 1.00 64.94 173 SER A C 1
ATOM 1414 O O . SER A 1 173 ? -36.248 6.728 15.941 1.00 64.94 173 SER A O 1
ATOM 1416 N N . ALA A 1 174 ? -34.752 6.334 17.568 1.00 47.66 174 ALA A N 1
ATOM 1417 C CA . ALA A 1 174 ? -33.686 7.108 16.948 1.00 47.66 174 ALA A CA 1
ATOM 1418 C C . ALA A 1 174 ? -33.142 6.354 15.715 1.00 47.66 174 ALA A C 1
ATOM 1420 O O . ALA A 1 174 ? -32.610 5.246 15.850 1.00 47.66 174 ALA A O 1
ATOM 1421 N N . PRO A 1 175 ? -33.243 6.917 14.496 1.00 50.75 175 PRO A N 1
ATOM 1422 C CA . PRO A 1 175 ? -32.720 6.258 13.316 1.00 50.75 175 PRO A CA 1
ATOM 1423 C C . PRO A 1 175 ? -31.198 6.210 13.436 1.00 50.75 175 PRO A C 1
ATOM 1425 O O . PRO A 1 175 ? -30.529 7.243 13.497 1.00 50.75 175 PRO A O 1
ATOM 1428 N N . THR A 1 176 ? -30.639 5.001 13.448 1.00 45.53 176 THR A N 1
ATOM 1429 C CA . THR A 1 176 ? -29.206 4.770 13.254 1.00 45.53 176 THR A CA 1
ATOM 1430 C C . THR A 1 176 ? -28.861 5.178 11.823 1.00 45.53 176 THR A C 1
ATOM 1432 O O . THR A 1 176 ? -28.824 4.379 10.893 1.00 45.53 176 THR A O 1
ATOM 1435 N N . SER A 1 177 ? -28.661 6.481 11.632 1.00 44.88 177 SER A N 1
ATOM 1436 C CA . SER A 1 177 ? -28.201 7.096 10.392 1.00 44.88 177 SER A CA 1
ATOM 1437 C C . SER A 1 177 ? -26.729 6.742 10.175 1.00 44.88 177 SER A C 1
ATOM 1439 O O . SER A 1 177 ? -25.836 7.566 10.361 1.00 44.88 177 SER A O 1
ATOM 1441 N N . SER A 1 178 ? -26.461 5.491 9.809 1.00 48.25 178 SER A N 1
ATOM 1442 C CA . SER A 1 178 ? -25.134 5.004 9.420 1.00 48.25 178 SER A CA 1
ATOM 1443 C C . SER A 1 178 ? -25.086 4.485 7.980 1.00 48.25 178 SER A C 1
ATOM 1445 O O . SER A 1 178 ? -24.135 3.803 7.604 1.00 48.25 178 SER A O 1
ATOM 1447 N N . GLN A 1 179 ? -26.048 4.867 7.132 1.00 49.50 179 GLN A N 1
ATOM 1448 C CA . GLN A 1 179 ? -26.029 4.515 5.712 1.00 49.50 179 GLN A CA 1
ATOM 1449 C C . GLN A 1 179 ? -26.157 5.749 4.811 1.00 49.50 179 GLN A C 1
ATOM 1451 O O . GLN A 1 179 ? -27.217 6.040 4.268 1.00 49.50 179 GLN A O 1
ATOM 1456 N N . ALA A 1 180 ? -25.040 6.450 4.616 1.00 45.34 180 ALA A N 1
ATOM 1457 C CA . ALA A 1 180 ? -24.837 7.334 3.472 1.00 45.34 180 ALA A CA 1
ATOM 1458 C C . ALA A 1 180 ? -23.596 6.842 2.712 1.00 45.34 180 ALA A C 1
ATOM 1460 O O . ALA A 1 180 ? -22.527 6.679 3.303 1.00 45.34 180 ALA A O 1
ATOM 1461 N N . ARG A 1 181 ? -23.820 6.500 1.438 1.00 42.22 181 ARG A N 1
ATOM 1462 C CA . ARG A 1 181 ? -22.823 6.073 0.446 1.00 42.22 181 ARG A CA 1
ATOM 1463 C C . ARG A 1 181 ? -21.870 7.201 0.079 1.00 42.22 181 ARG A C 1
ATOM 1465 O O . ARG A 1 181 ? -22.334 8.360 0.072 1.00 42.22 181 ARG A O 1
#

Organism: Arachis hypogaea (NCBI:txid3818)

Sequence (181 aa):
MFHKIYDKELTFEKNLKRKPAGIDANHWKRFIEYRLKEDTQEQRQGRPIGRGEIWAMSQRKRMILLGKEHPGRVRGLGFGPCPSQCFRNIPQQSDYGVQIKEYKMEIVKLKTEATELKAAAAEKREKRQRMKAEAAEEKAKMQTMENLLRYLIQQQGGNLPPEIAADLDSLRSAPTSSQAR

Foldseek 3Di:
DLVVQDDPPDDLVVSLVSDDPPDDSVRSNVVSVVCPDPVNVVVVPPDPQDPVNVVVVVQVVCCVPVNDDDPPDDDDDDPDPDVVVVPPDPPPPDPVVVVVVVVVVVVVVVVVVVVVVVVVVVVVVVVVVVVVVVVVVVVVVVVVVVVVVVVVCVVVVNPDDPVVVVVVVVVVPDPPPPDDD

Radius of gyration: 37.83 Å; chains: 1; bounding box: 83×47×91 Å

pLDDT: mean 73.23, std 17.09, range [42.22, 97.31]

Secondary structure (DSSP, 8-state):
-GGGT--TTS-HHHHHHTPPTTS-HHHHHHHHHHHHSHHHHGGGTT----HHHHHHHHHHHHHHHH----TT-------PPPHHHHT--------HHHHHHHHHHHHHHHHHHHHHHHHHHHHHHHHHHHHHHHHHHHHHHHHHHHHHHHHHHHHTTT---HHHHHHHHHHHTS-------